Protein AF-A0A966SEE2-F1 (afdb_monomer_lite)

Structure (mmCIF, N/CA/C/O backbone):
data_AF-A0A966SEE2-F1
#
_entry.id   AF-A0A966SEE2-F1
#
loop_
_atom_site.group_PDB
_atom_site.id
_atom_site.type_symbol
_atom_site.label_atom_id
_atom_site.label_alt_id
_atom_site.label_comp_id
_atom_site.label_asym_id
_atom_site.label_entity_id
_atom_site.label_seq_id
_atom_site.pdbx_PDB_ins_code
_atom_site.Cartn_x
_atom_site.Cartn_y
_atom_site.Cartn_z
_atom_site.occupancy
_atom_site.B_iso_or_equiv
_atom_site.auth_seq_id
_atom_site.auth_comp_id
_atom_site.auth_asym_id
_atom_site.auth_atom_id
_atom_site.pdbx_PDB_model_num
ATOM 1 N N . MET A 1 1 ? 60.716 -47.779 -0.034 1.00 41.56 1 MET A N 1
ATOM 2 C CA . MET A 1 1 ? 61.072 -46.492 0.601 1.00 41.56 1 MET A CA 1
ATOM 3 C C . MET A 1 1 ? 59.772 -45.769 0.897 1.00 41.56 1 MET A C 1
ATOM 5 O O . MET A 1 1 ? 58.886 -45.776 0.057 1.00 41.56 1 MET A O 1
ATOM 9 N N . LYS A 1 2 ? 59.610 -45.333 2.145 1.00 42.62 2 LYS A N 1
ATOM 10 C CA . LYS A 1 2 ? 58.357 -44.870 2.750 1.00 42.62 2 LYS A CA 1
ATOM 11 C C . LYS A 1 2 ? 58.058 -43.431 2.310 1.00 42.62 2 LYS A C 1
ATOM 13 O O . LYS A 1 2 ? 58.946 -42.597 2.433 1.00 42.62 2 LYS A O 1
ATOM 18 N N . SER A 1 3 ? 56.814 -43.122 1.955 1.00 45.47 3 SER A N 1
ATOM 19 C CA . SER A 1 3 ? 56.219 -41.830 2.317 1.00 45.47 3 SER A CA 1
ATOM 20 C C . SER A 1 3 ? 54.745 -42.025 2.659 1.00 45.47 3 SER A C 1
ATOM 22 O O . SER A 1 3 ? 53.924 -42.379 1.819 1.00 45.47 3 SER A O 1
ATOM 24 N N . LEU A 1 4 ? 54.474 -41.851 3.946 1.00 46.97 4 LEU A N 1
ATOM 25 C CA . LEU A 1 4 ? 53.169 -41.686 4.570 1.00 46.97 4 LEU A CA 1
ATOM 26 C C . LEU A 1 4 ? 52.697 -40.229 4.363 1.00 46.97 4 LEU A C 1
ATOM 28 O O . LEU A 1 4 ? 53.529 -39.375 4.058 1.00 46.97 4 LEU A O 1
ATOM 32 N N . SER A 1 5 ? 51.431 -39.956 4.717 1.00 44.19 5 SER A N 1
ATOM 33 C CA . SER A 1 5 ? 50.828 -38.630 4.996 1.00 44.19 5 SER A CA 1
ATOM 34 C C . SER A 1 5 ? 50.173 -37.923 3.789 1.00 44.19 5 SER A C 1
ATOM 36 O O . SER A 1 5 ? 50.742 -37.915 2.710 1.00 44.19 5 SER A O 1
ATOM 38 N N . LEU A 1 6 ? 48.984 -37.307 3.846 1.00 39.53 6 LEU A N 1
ATOM 39 C CA . LEU A 1 6 ? 48.089 -36.918 4.942 1.00 39.53 6 LEU A CA 1
ATOM 40 C C . LEU A 1 6 ? 46.621 -37.053 4.497 1.00 39.53 6 LEU A C 1
ATOM 42 O O . LEU A 1 6 ? 46.258 -36.758 3.361 1.00 39.53 6 LEU A O 1
ATOM 46 N N . LEU A 1 7 ? 45.787 -37.426 5.462 1.00 46.94 7 LEU A N 1
ATOM 47 C CA . LEU A 1 7 ? 44.338 -37.293 5.469 1.00 46.94 7 LEU A CA 1
ATOM 48 C C . LEU A 1 7 ? 43.972 -35.793 5.415 1.00 46.94 7 LEU A C 1
ATOM 50 O O . LEU A 1 7 ? 44.240 -35.077 6.377 1.00 46.94 7 LEU A O 1
ATOM 54 N N . SER A 1 8 ? 43.347 -35.319 4.337 1.00 46.53 8 SER A N 1
ATOM 55 C CA . SER A 1 8 ? 42.680 -34.008 4.323 1.00 46.53 8 SER A CA 1
ATOM 56 C C . SER A 1 8 ? 41.181 -34.223 4.177 1.00 46.53 8 SER A C 1
ATOM 58 O O . SER A 1 8 ? 40.659 -34.499 3.101 1.00 46.53 8 SER A O 1
ATOM 60 N N . LEU A 1 9 ? 40.517 -34.145 5.325 1.00 44.22 9 LEU A N 1
ATOM 61 C CA . LEU A 1 9 ? 39.078 -34.177 5.522 1.00 44.22 9 LEU A CA 1
ATOM 62 C C . LEU A 1 9 ? 38.465 -32.915 4.882 1.00 44.22 9 LEU A C 1
ATOM 64 O O . LEU A 1 9 ? 38.566 -31.828 5.445 1.00 44.22 9 LEU A O 1
ATOM 68 N N . ALA A 1 10 ? 37.853 -33.022 3.702 1.00 48.19 10 ALA A N 1
ATOM 69 C CA . ALA A 1 10 ? 37.060 -31.923 3.151 1.00 48.19 10 ALA A CA 1
ATOM 70 C C . ALA A 1 10 ? 35.695 -31.903 3.858 1.00 48.19 10 ALA A C 1
ATOM 72 O O . ALA A 1 10 ? 34.784 -32.654 3.512 1.00 48.19 10 ALA A O 1
ATOM 73 N N . PHE A 1 11 ? 35.592 -31.087 4.909 1.00 49.91 11 PHE A N 1
ATOM 74 C CA . PHE A 1 11 ? 34.349 -30.825 5.626 1.00 49.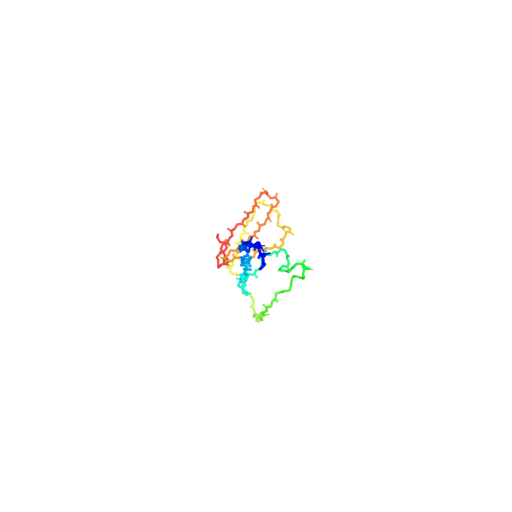91 11 PHE A CA 1
ATOM 75 C C . PHE A 1 11 ? 33.430 -29.943 4.767 1.00 49.91 11 PHE A C 1
ATOM 77 O O . PHE A 1 11 ? 33.854 -28.969 4.148 1.00 49.91 11 PHE A O 1
ATOM 84 N N . ILE A 1 12 ? 32.169 -30.348 4.714 1.00 54.28 12 ILE A N 1
ATOM 85 C CA . ILE A 1 12 ? 31.084 -29.842 3.877 1.00 54.28 12 ILE A CA 1
ATOM 86 C C . ILE A 1 12 ? 30.784 -28.365 4.160 1.00 54.28 12 ILE A C 1
ATOM 88 O O . ILE A 1 12 ? 30.581 -27.976 5.306 1.00 54.28 12 ILE A O 1
ATOM 92 N N . ALA A 1 13 ? 30.592 -27.586 3.098 1.00 48.44 13 ALA A N 1
ATOM 93 C CA . ALA A 1 13 ? 29.658 -26.467 3.113 1.00 48.44 13 ALA A CA 1
ATOM 94 C C . ALA A 1 13 ? 28.916 -26.438 1.773 1.00 48.44 13 ALA A C 1
ATOM 96 O O . ALA A 1 13 ? 29.253 -25.691 0.858 1.00 48.44 13 ALA A O 1
ATOM 97 N N . ALA A 1 14 ? 27.898 -27.292 1.645 1.00 55.97 14 ALA A N 1
ATOM 98 C CA . ALA A 1 14 ? 26.854 -27.082 0.656 1.00 55.97 14 ALA A CA 1
ATOM 99 C C . ALA A 1 14 ? 26.083 -25.825 1.083 1.00 55.97 14 ALA A C 1
ATOM 101 O O . ALA A 1 14 ? 25.125 -25.899 1.851 1.00 55.97 14 ALA A O 1
ATOM 102 N N . PHE A 1 15 ? 26.548 -24.655 0.643 1.00 62.03 15 PHE A N 1
ATOM 103 C CA . PHE A 1 15 ? 25.786 -23.419 0.750 1.00 62.03 15 PHE A CA 1
ATOM 104 C C . PHE A 1 15 ? 24.597 -23.562 -0.200 1.00 62.03 15 PHE A C 1
ATOM 106 O O . PHE A 1 15 ? 24.686 -23.265 -1.389 1.00 62.03 15 PHE A O 1
ATOM 113 N N . SER A 1 16 ? 23.507 -24.142 0.307 1.00 62.75 16 SER A N 1
ATOM 114 C CA . SER A 1 16 ? 22.255 -24.213 -0.433 1.00 62.75 16 SER A CA 1
ATOM 115 C C . SER A 1 16 ? 21.804 -22.778 -0.643 1.00 62.75 16 SER A C 1
ATOM 117 O O . SER A 1 16 ? 21.466 -22.082 0.314 1.00 62.75 16 SER A O 1
ATOM 119 N N . LEU A 1 17 ? 21.871 -22.322 -1.891 1.00 57.25 17 LEU A N 1
ATOM 120 C CA . LEU A 1 17 ? 21.341 -21.033 -2.288 1.00 57.25 17 LEU A CA 1
ATOM 121 C C . LEU A 1 17 ? 19.838 -21.070 -1.997 1.00 57.25 17 LEU A C 1
ATOM 123 O O . LEU A 1 17 ? 19.076 -21.700 -2.727 1.00 57.25 17 LEU A O 1
ATOM 127 N N . VAL A 1 18 ? 19.418 -20.446 -0.895 1.00 59.78 18 VAL A N 1
ATOM 128 C CA . VAL A 1 18 ? 18.001 -20.223 -0.611 1.00 59.78 18 VAL A CA 1
ATOM 129 C C . VAL A 1 18 ? 17.534 -19.196 -1.632 1.00 59.78 18 VAL A C 1
ATOM 131 O O . VAL A 1 18 ? 17.641 -17.990 -1.431 1.00 59.78 18 VAL A O 1
ATOM 134 N N . THR A 1 19 ? 17.067 -19.673 -2.780 1.00 52.12 19 THR A N 1
ATOM 135 C CA . THR A 1 19 ? 16.333 -18.840 -3.720 1.00 52.12 19 THR A CA 1
ATOM 136 C C . THR A 1 19 ? 14.964 -18.610 -3.101 1.00 52.12 19 THR A C 1
ATOM 138 O O . THR A 1 19 ? 14.090 -19.472 -3.193 1.00 52.12 19 THR A O 1
ATOM 141 N N . THR A 1 20 ? 14.762 -17.480 -2.420 1.00 54.47 20 THR A N 1
ATOM 142 C CA . THR A 1 20 ? 13.405 -17.057 -2.068 1.00 54.47 20 THR A CA 1
ATOM 143 C C . THR A 1 20 ? 12.706 -16.709 -3.374 1.00 54.47 20 THR A C 1
ATOM 145 O O . THR A 1 20 ? 12.908 -15.632 -3.935 1.00 54.47 20 THR A O 1
ATOM 148 N N . SER A 1 21 ? 11.940 -17.655 -3.906 1.00 55.72 21 SER A N 1
ATOM 149 C CA . SER A 1 21 ? 11.043 -17.440 -5.031 1.00 55.72 21 SER A CA 1
ATOM 150 C C . SER A 1 21 ? 9.903 -16.537 -4.560 1.00 55.72 21 SER A C 1
ATOM 152 O O . SER A 1 21 ? 8.860 -17.029 -4.136 1.00 55.72 21 SER A O 1
ATOM 154 N N . GLY A 1 22 ? 10.128 -15.221 -4.564 1.00 55.44 22 GLY A N 1
ATOM 155 C CA . GLY A 1 22 ? 9.044 -14.248 -4.464 1.00 55.44 22 GLY A CA 1
ATOM 156 C C . GLY A 1 22 ? 8.093 -14.486 -5.632 1.00 55.44 22 GLY A C 1
ATOM 157 O O . GLY A 1 22 ? 8.535 -14.555 -6.782 1.00 55.44 22 GLY A O 1
ATOM 158 N N . SER A 1 23 ? 6.812 -14.700 -5.342 1.00 60.75 23 SER A N 1
ATOM 159 C CA . SER A 1 23 ? 5.805 -14.897 -6.384 1.00 60.75 23 SER A CA 1
ATOM 160 C C . SER A 1 23 ? 5.724 -13.629 -7.239 1.00 60.75 23 SER A C 1
ATOM 162 O O . SER A 1 23 ? 5.925 -12.531 -6.731 1.00 60.75 23 SER A O 1
ATOM 164 N N . ALA A 1 24 ? 5.377 -13.736 -8.525 1.00 61.28 24 ALA A N 1
ATOM 165 C CA . ALA A 1 24 ? 5.217 -12.577 -9.420 1.00 61.28 24 ALA A CA 1
ATOM 166 C C . ALA A 1 24 ? 4.156 -11.555 -8.940 1.00 61.28 24 ALA A C 1
ATOM 168 O O . ALA A 1 24 ? 4.049 -10.461 -9.487 1.00 61.28 24 ALA A O 1
ATOM 169 N N . THR A 1 25 ? 3.368 -11.921 -7.927 1.00 73.81 25 THR A N 1
ATOM 170 C CA . THR A 1 25 ? 2.390 -11.082 -7.224 1.00 73.81 25 THR A CA 1
ATOM 171 C C . THR A 1 25 ? 2.964 -10.296 -6.043 1.00 73.81 25 THR A C 1
ATOM 173 O O . THR A 1 25 ? 2.254 -9.466 -5.480 1.00 73.81 25 THR A O 1
ATOM 176 N N . ASP A 1 26 ? 4.206 -10.560 -5.635 1.00 89.50 26 ASP A N 1
ATOM 177 C CA . ASP A 1 26 ? 4.822 -9.902 -4.488 1.00 89.50 26 ASP A CA 1
ATOM 178 C C . ASP A 1 26 ? 5.442 -8.551 -4.888 1.00 89.50 26 ASP A C 1
ATOM 180 O O . ASP A 1 26 ? 6.103 -8.394 -5.914 1.00 89.50 26 ASP A O 1
ATOM 184 N N . TRP A 1 27 ? 5.255 -7.568 -4.017 1.00 92.44 27 TRP A N 1
ATOM 185 C CA . TRP A 1 27 ? 5.820 -6.228 -4.048 1.00 92.44 27 TRP A CA 1
ATOM 186 C C . TRP A 1 27 ? 6.540 -5.966 -2.723 1.00 92.44 27 TRP A C 1
ATOM 188 O O . TRP A 1 27 ? 6.067 -5.225 -1.866 1.00 92.44 27 TRP A O 1
ATOM 198 N N . ALA A 1 28 ? 7.663 -6.639 -2.497 1.00 91.25 28 ALA A N 1
ATOM 199 C CA . ALA A 1 28 ? 8.204 -6.811 -1.146 1.00 91.25 28 ALA A CA 1
ATOM 200 C C . ALA A 1 28 ? 8.764 -5.542 -0.471 1.00 91.25 28 ALA A C 1
ATOM 202 O O . ALA A 1 28 ? 9.092 -5.582 0.712 1.00 91.25 28 ALA A O 1
ATOM 203 N N . GLN A 1 29 ? 8.908 -4.424 -1.186 1.00 89.56 29 GLN A N 1
ATOM 204 C CA . GLN A 1 29 ? 9.611 -3.247 -0.672 1.00 89.56 29 GLN A CA 1
ATOM 205 C C . GLN A 1 29 ? 9.066 -1.923 -1.205 1.00 89.56 29 GLN A C 1
ATOM 207 O O . GLN A 1 29 ? 8.278 -1.880 -2.154 1.00 89.56 29 GLN A O 1
ATOM 212 N N . TYR A 1 30 ? 9.555 -0.827 -0.614 1.00 86.81 30 TYR A N 1
ATOM 213 C CA . TYR A 1 30 ? 9.298 0.527 -1.093 1.00 86.81 30 TYR A CA 1
ATOM 214 C C . TYR A 1 30 ? 9.608 0.621 -2.588 1.00 86.81 30 TYR A C 1
ATOM 216 O O . TYR A 1 30 ? 10.707 0.291 -3.024 1.00 86.81 30 TYR A O 1
ATOM 224 N N . ARG A 1 31 ? 8.613 1.033 -3.381 1.00 88.88 31 ARG A N 1
ATOM 225 C CA . ARG A 1 31 ? 8.714 1.127 -4.849 1.00 88.88 31 ARG A CA 1
ATOM 226 C C . ARG A 1 31 ? 9.131 -0.170 -5.575 1.00 88.88 31 ARG A C 1
ATOM 228 O O . ARG A 1 31 ? 9.559 -0.109 -6.725 1.00 88.88 31 ARG A O 1
ATOM 235 N N . GLY A 1 32 ? 8.939 -1.332 -4.952 1.00 85.56 32 GLY A N 1
ATOM 236 C CA . GLY A 1 32 ? 8.926 -2.658 -5.587 1.00 85.56 32 GLY A CA 1
ATOM 237 C C . GLY A 1 32 ? 10.296 -3.258 -5.896 1.00 85.56 32 GLY A C 1
ATOM 238 O O . GLY A 1 32 ? 10.506 -4.449 -5.678 1.00 85.56 32 GLY A O 1
ATOM 239 N N . THR A 1 33 ? 11.249 -2.447 -6.346 1.00 85.75 33 THR A N 1
ATOM 240 C CA . THR A 1 33 ? 12.597 -2.875 -6.740 1.00 85.75 33 THR A CA 1
ATOM 241 C C . THR A 1 33 ? 13.666 -2.164 -5.917 1.00 85.75 33 THR A C 1
ATOM 243 O O . THR A 1 33 ? 13.422 -1.092 -5.373 1.00 85.75 33 THR A O 1
ATOM 246 N N . ALA A 1 34 ? 14.870 -2.740 -5.842 1.00 87.69 34 ALA A N 1
ATOM 247 C CA . ALA A 1 34 ? 15.974 -2.175 -5.058 1.00 87.69 34 ALA A CA 1
ATOM 248 C C . ALA A 1 34 ? 16.436 -0.792 -5.562 1.00 87.69 34 ALA A C 1
ATOM 250 O O . ALA A 1 34 ? 16.972 -0.000 -4.795 1.00 87.69 34 ALA A O 1
ATOM 251 N N . ASP A 1 35 ? 16.205 -0.487 -6.842 1.00 92.12 35 ASP A N 1
ATOM 252 C CA . ASP A 1 35 ? 16.450 0.829 -7.441 1.00 92.12 35 ASP A CA 1
ATOM 253 C C . ASP A 1 35 ? 15.242 1.780 -7.346 1.00 92.12 35 ASP A C 1
ATOM 255 O O . ASP A 1 35 ? 15.255 2.867 -7.919 1.00 92.12 35 ASP A O 1
ATOM 259 N N . LEU A 1 36 ? 14.209 1.382 -6.598 1.00 89.88 36 LEU A N 1
ATOM 260 C CA . LEU A 1 36 ? 13.066 2.198 -6.207 1.00 89.88 36 LEU A CA 1
ATOM 261 C C . LEU A 1 36 ? 12.257 2.765 -7.388 1.00 89.88 36 LEU A C 1
ATOM 263 O O . LEU A 1 36 ? 11.775 3.899 -7.334 1.00 89.88 36 LEU A O 1
ATOM 267 N N . ARG A 1 37 ? 12.064 1.995 -8.466 1.00 89.44 37 ARG A N 1
ATOM 268 C CA . ARG A 1 37 ? 11.385 2.498 -9.677 1.00 89.44 37 ARG A CA 1
ATOM 269 C C . ARG A 1 37 ? 9.889 2.714 -9.518 1.00 89.44 37 ARG A C 1
ATOM 271 O O . ARG A 1 37 ? 9.347 3.662 -10.077 1.00 89.44 37 ARG A O 1
ATOM 278 N N . GLY A 1 38 ? 9.210 1.842 -8.780 1.00 89.25 38 GLY A N 1
ATOM 279 C CA . GLY A 1 38 ? 7.762 1.924 -8.606 1.00 89.25 38 GLY A CA 1
ATOM 280 C C . GLY A 1 38 ? 6.961 1.509 -9.843 1.00 89.25 38 GLY A C 1
ATOM 281 O O . GLY A 1 38 ? 5.859 2.010 -10.037 1.00 89.25 38 GLY A O 1
ATOM 282 N N . VAL A 1 39 ? 7.501 0.628 -10.693 1.00 90.25 39 VAL A N 1
ATOM 283 C CA . VAL A 1 39 ? 6.836 0.183 -11.931 1.00 90.25 39 VAL A CA 1
ATOM 284 C C . VAL A 1 39 ? 6.197 -1.187 -11.729 1.00 90.25 39 VAL A C 1
ATOM 286 O O . VAL A 1 39 ? 6.898 -2.178 -11.533 1.00 90.25 39 VAL A O 1
ATOM 289 N N . ALA A 1 40 ? 4.866 -1.240 -11.782 1.00 88.06 40 ALA A N 1
ATOM 290 C CA . ALA A 1 40 ? 4.118 -2.490 -11.771 1.00 88.06 40 ALA A CA 1
ATOM 291 C C . ALA A 1 40 ? 3.971 -3.051 -13.185 1.00 88.06 40 ALA A C 1
ATOM 293 O O . ALA A 1 40 ? 3.648 -2.327 -14.127 1.00 88.06 40 ALA A O 1
ATOM 294 N N . SER A 1 41 ? 4.206 -4.354 -13.323 1.00 83.00 41 SER A N 1
ATOM 295 C CA . SER A 1 41 ? 3.927 -5.081 -14.560 1.00 83.00 41 SER A CA 1
ATOM 296 C C . SER A 1 41 ? 2.470 -5.528 -14.548 1.00 83.00 41 SER A C 1
ATOM 298 O O . SER A 1 41 ? 2.016 -6.130 -13.580 1.00 83.00 41 SER A O 1
ATOM 300 N N . GLY A 1 42 ? 1.723 -5.237 -15.608 1.00 85.00 42 GLY A N 1
ATOM 301 C CA . GLY A 1 42 ? 0.325 -5.642 -15.718 1.00 85.00 42 GLY A CA 1
ATOM 302 C C . GLY A 1 42 ? -0.467 -4.730 -16.641 1.00 85.00 42 GLY A C 1
ATOM 303 O O . GLY A 1 42 ? -0.088 -3.588 -16.895 1.00 85.00 42 GLY A O 1
ATOM 304 N N . LYS A 1 43 ? -1.579 -5.246 -17.160 1.00 89.44 43 LYS A N 1
ATOM 305 C CA . LYS A 1 43 ? -2.536 -4.452 -17.928 1.00 89.44 43 LYS A CA 1
ATOM 306 C C . LYS A 1 43 ? -3.628 -3.966 -16.983 1.00 89.44 43 LYS A C 1
ATOM 308 O O . LYS A 1 43 ? -4.286 -4.781 -16.343 1.00 89.44 43 LYS A O 1
ATOM 313 N N . LEU A 1 44 ? -3.827 -2.654 -16.918 1.00 89.88 44 LEU A N 1
ATOM 314 C CA . LEU A 1 44 ? -4.959 -2.074 -16.200 1.00 89.88 44 LEU A CA 1
ATOM 315 C C . LEU A 1 44 ? -6.253 -2.277 -16.995 1.00 89.88 44 LEU A C 1
ATOM 317 O O . LEU A 1 44 ? -6.250 -2.288 -18.230 1.00 89.88 44 LEU A O 1
ATOM 321 N N . ALA A 1 45 ? -7.361 -2.433 -16.275 1.00 90.25 45 ALA A N 1
ATOM 322 C CA . ALA A 1 45 ? -8.688 -2.407 -16.870 1.00 90.25 45 ALA A CA 1
ATOM 323 C C . ALA A 1 45 ? -9.016 -0.999 -17.400 1.00 90.25 45 ALA A C 1
ATOM 325 O O . ALA A 1 45 ? -8.449 -0.003 -16.952 1.00 90.25 45 ALA A O 1
ATOM 326 N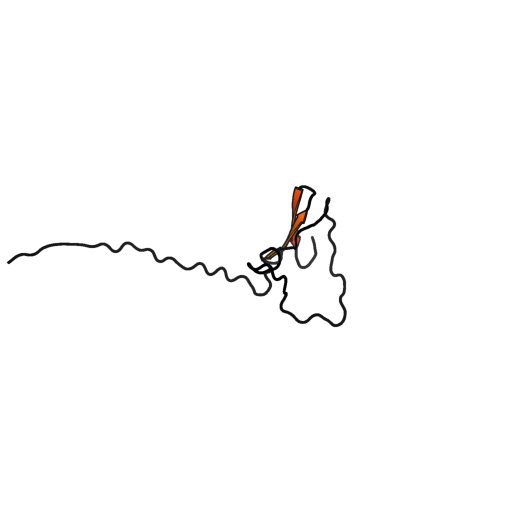 N . SER A 1 46 ? -9.947 -0.910 -18.353 1.00 94.69 46 SER A N 1
ATOM 327 C CA . SER A 1 46 ? -10.416 0.372 -18.903 1.00 94.69 46 SER A CA 1
ATOM 328 C C . SER A 1 46 ? -11.236 1.199 -17.908 1.00 94.69 46 SER A C 1
ATOM 330 O O . SER A 1 46 ? -11.400 2.398 -18.106 1.00 94.69 46 SER A O 1
ATOM 332 N N . GLN A 1 47 ? -11.749 0.564 -16.853 1.00 95.62 47 GLN A N 1
ATOM 333 C CA . GLN A 1 47 ? -12.446 1.192 -15.738 1.00 95.62 47 GLN A CA 1
ATOM 334 C C . GLN A 1 47 ? -11.947 0.560 -14.435 1.00 95.62 47 GLN A C 1
ATOM 336 O O . GLN A 1 47 ? -11.702 -0.647 -14.392 1.00 95.62 47 GLN A O 1
ATOM 341 N N . LEU A 1 48 ? -11.768 1.379 -13.398 1.00 95.38 48 LEU A N 1
ATOM 342 C CA . LEU A 1 48 ? -11.316 0.949 -12.077 1.00 95.38 48 LEU A CA 1
ATOM 343 C C . LEU A 1 48 ? -12.440 1.142 -11.063 1.00 95.38 48 LEU A C 1
ATOM 345 O O . LEU A 1 48 ? -13.027 2.222 -11.004 1.00 95.38 48 LEU A O 1
ATOM 349 N N . ASP A 1 49 ? -12.664 0.125 -10.235 1.00 95.88 49 ASP A N 1
ATOM 350 C CA . ASP A 1 49 ? -13.590 0.175 -9.106 1.00 95.88 49 ASP A CA 1
ATOM 351 C C . ASP A 1 49 ? -12.807 0.100 -7.785 1.00 95.88 49 ASP A C 1
ATOM 353 O O . ASP A 1 49 ? -11.791 -0.594 -7.678 1.00 95.88 49 ASP A O 1
ATOM 357 N N . LEU A 1 50 ? -13.273 0.820 -6.760 1.00 96.19 50 LEU A N 1
ATOM 358 C CA . LEU A 1 50 ? -12.688 0.755 -5.420 1.00 96.19 50 LEU A CA 1
ATOM 359 C C . LEU A 1 50 ? -13.078 -0.570 -4.751 1.00 96.19 50 LEU A C 1
ATOM 361 O O . LEU A 1 50 ? -14.235 -0.754 -4.382 1.00 96.19 50 LEU A O 1
ATOM 365 N N . LEU A 1 51 ? -12.109 -1.469 -4.554 1.00 95.81 51 LEU A N 1
ATOM 366 C CA . LEU A 1 51 ? -12.359 -2.768 -3.915 1.00 95.81 51 LEU A CA 1
ATOM 367 C C . LEU A 1 51 ? -12.512 -2.660 -2.394 1.00 95.81 51 LEU A C 1
ATOM 369 O O . LEU A 1 51 ? -13.406 -3.272 -1.815 1.00 95.81 51 LEU A O 1
ATOM 373 N N . TRP A 1 52 ? -11.637 -1.895 -1.743 1.00 98.12 52 TRP A N 1
ATOM 374 C CA . TRP A 1 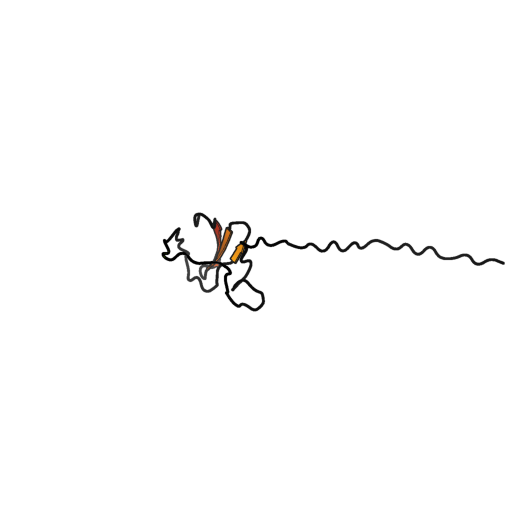52 ? -11.669 -1.674 -0.301 1.00 98.12 52 TRP A CA 1
ATOM 375 C C . TRP A 1 52 ? -10.901 -0.408 0.079 1.00 98.12 52 TRP A C 1
ATOM 377 O O . TRP A 1 52 ? -10.083 0.108 -0.685 1.00 98.12 52 TRP A O 1
ATOM 387 N N . SER A 1 53 ? -11.165 0.089 1.285 1.00 97.38 53 SER A N 1
ATOM 388 C CA . SER A 1 53 ? -10.407 1.165 1.914 1.00 97.38 53 SER A CA 1
ATOM 389 C C . SER A 1 53 ? -10.203 0.858 3.394 1.00 97.38 53 SER A C 1
ATOM 391 O O . SER A 1 53 ? -11.037 0.219 4.035 1.00 97.38 53 SER A O 1
ATOM 393 N N . PHE A 1 54 ? -9.073 1.309 3.930 1.00 97.12 54 PHE A N 1
ATOM 394 C CA . PHE A 1 54 ? -8.720 1.151 5.334 1.00 97.12 54 PHE A CA 1
ATOM 395 C C . PHE A 1 54 ? -8.211 2.488 5.873 1.00 97.12 54 PHE A C 1
ATOM 397 O O . PHE A 1 54 ? -7.434 3.174 5.206 1.00 97.12 54 PHE A O 1
ATOM 404 N N . LYS A 1 55 ? -8.659 2.872 7.072 1.00 97.31 55 LYS A N 1
ATOM 405 C CA . LYS A 1 55 ? -8.272 4.129 7.718 1.00 97.31 55 LYS A CA 1
ATOM 406 C C . LYS A 1 55 ? -7.231 3.862 8.803 1.00 97.31 55 LYS A C 1
ATOM 408 O O . LYS A 1 55 ? -7.534 3.202 9.792 1.00 97.31 55 LYS A O 1
ATOM 413 N N . THR A 1 56 ? -6.041 4.426 8.633 1.00 97.88 56 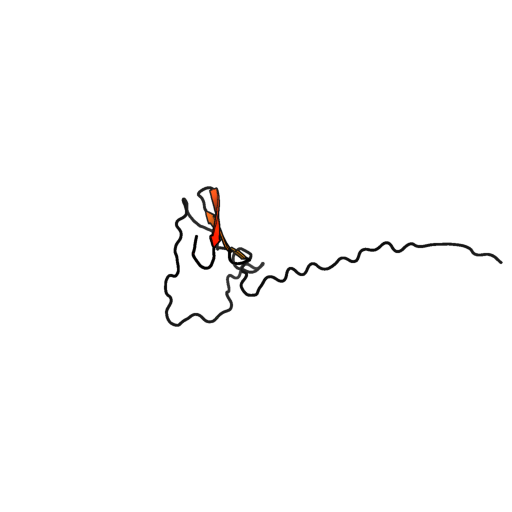THR A N 1
ATOM 414 C CA . THR A 1 56 ? -5.001 4.490 9.670 1.00 97.88 56 THR A CA 1
ATOM 415 C C . THR A 1 56 ? -5.292 5.607 10.678 1.00 97.88 56 THR A C 1
ATOM 417 O O . THR A 1 56 ? -6.137 6.477 10.439 1.00 97.88 56 THR A O 1
ATOM 420 N N . GLY A 1 57 ? -4.601 5.593 11.818 1.00 97.88 57 GLY A N 1
ATOM 421 C CA . GLY A 1 57 ? -4.676 6.648 12.830 1.00 97.88 57 GLY A CA 1
ATOM 422 C C . GLY A 1 57 ? -3.868 7.899 12.470 1.00 97.88 57 GLY A C 1
ATOM 423 O O . GLY A 1 57 ? -4.220 8.992 12.912 1.00 97.88 57 GLY A O 1
ATOM 424 N N . GLY A 1 58 ? -2.830 7.764 11.639 1.00 98.19 58 GLY A N 1
ATOM 425 C CA . GLY A 1 58 ? -1.973 8.865 11.193 1.00 98.19 58 GLY A CA 1
ATOM 426 C C . GLY A 1 58 ? -1.693 8.869 9.684 1.00 98.19 58 GLY A C 1
ATOM 427 O O . GLY A 1 58 ? -2.105 7.952 8.963 1.00 98.19 58 GLY A O 1
ATOM 428 N N . PRO A 1 59 ? -0.984 9.895 9.173 1.00 98.06 59 PRO A N 1
ATOM 429 C CA . PRO A 1 59 ? -0.537 9.951 7.782 1.00 98.06 59 PRO A CA 1
ATOM 430 C C . PRO A 1 59 ? 0.231 8.701 7.330 1.00 98.06 59 PRO A C 1
ATOM 432 O O . PRO A 1 59 ? 1.040 8.153 8.074 1.00 98.06 59 PRO A O 1
ATOM 435 N N . VAL A 1 60 ? 0.023 8.288 6.079 1.00 95.75 60 VAL A N 1
ATOM 436 C CA . VAL A 1 60 ? 0.819 7.252 5.403 1.00 95.75 60 VAL A CA 1
ATOM 437 C C . VAL A 1 60 ? 1.724 7.942 4.385 1.00 95.75 60 VAL A C 1
ATOM 439 O O . VAL A 1 60 ? 1.236 8.567 3.445 1.00 95.75 60 VAL A O 1
ATOM 442 N N . LYS A 1 61 ? 3.044 7.856 4.582 1.00 92.06 61 LYS A N 1
ATOM 443 C CA . LYS A 1 61 ? 4.050 8.513 3.719 1.00 92.06 61 LYS A CA 1
ATOM 444 C C . LYS A 1 61 ? 4.804 7.551 2.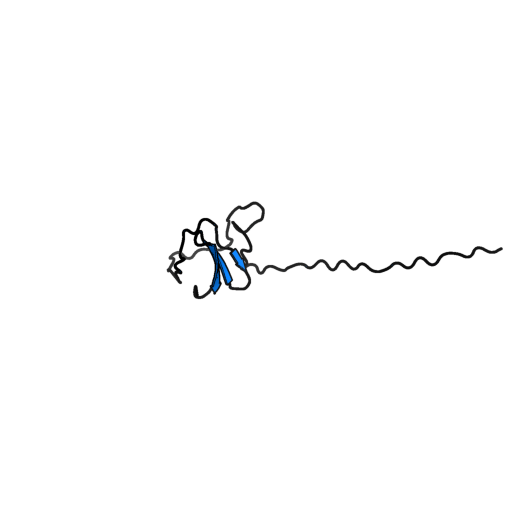800 1.00 92.06 61 LYS A C 1
ATOM 446 O O . LYS A 1 61 ? 5.355 7.976 1.786 1.00 92.06 61 LYS A O 1
ATOM 451 N N . SER A 1 62 ? 4.857 6.271 3.163 1.00 86.56 62 SER A N 1
ATOM 452 C CA . SER A 1 62 ? 5.544 5.235 2.387 1.00 86.56 62 SER A CA 1
ATOM 453 C C . SER A 1 62 ? 4.591 4.543 1.408 1.00 86.56 62 SER A C 1
ATOM 455 O O . SER A 1 62 ? 3.376 4.562 1.596 1.00 86.56 62 SER A O 1
ATOM 457 N N . SER A 1 63 ? 5.135 3.900 0.370 1.00 90.06 63 SER A N 1
ATOM 458 C CA . SER A 1 63 ? 4.361 2.959 -0.449 1.00 90.06 63 SER A CA 1
ATOM 459 C C . SER A 1 63 ? 4.143 1.650 0.312 1.00 90.06 63 SER A C 1
ATOM 461 O O . SER A 1 63 ? 5.019 1.235 1.071 1.00 90.06 63 SER A O 1
ATOM 463 N N . ALA A 1 64 ? 3.032 0.963 0.051 1.00 93.12 64 ALA A N 1
ATOM 464 C CA . ALA A 1 64 ? 2.781 -0.355 0.624 1.00 93.12 64 ALA A CA 1
ATOM 465 C C . ALA A 1 64 ? 3.774 -1.414 0.111 1.00 93.12 64 ALA A C 1
ATOM 467 O O . ALA A 1 64 ? 4.246 -1.330 -1.027 1.00 93.12 64 ALA A O 1
ATOM 468 N N . ALA A 1 65 ? 4.043 -2.423 0.941 1.00 94.94 65 ALA A N 1
ATOM 469 C CA . ALA A 1 65 ? 4.676 -3.671 0.523 1.00 94.94 65 ALA A CA 1
ATOM 470 C C . ALA A 1 65 ? 3.628 -4.791 0.488 1.00 94.94 65 ALA A C 1
ATOM 472 O O . ALA A 1 65 ? 2.745 -4.827 1.338 1.00 94.94 65 ALA A O 1
ATOM 473 N N . ILE A 1 66 ? 3.705 -5.697 -0.483 1.00 94.69 66 ILE A N 1
ATOM 474 C CA . ILE A 1 66 ? 2.755 -6.798 -0.659 1.00 94.69 66 ILE A CA 1
ATOM 475 C C . ILE A 1 66 ? 3.535 -8.103 -0.690 1.00 94.69 66 ILE A C 1
ATOM 477 O O . ILE A 1 66 ? 4.374 -8.282 -1.563 1.00 94.69 66 ILE A O 1
ATOM 481 N N . VAL A 1 67 ? 3.289 -9.012 0.246 1.00 94.31 67 VAL A N 1
ATOM 482 C CA . VAL A 1 67 ? 3.925 -10.339 0.245 1.00 94.31 67 VAL A CA 1
ATOM 483 C C . VAL A 1 67 ? 2.947 -11.348 0.811 1.00 94.31 67 VAL A C 1
ATOM 485 O O . VAL A 1 67 ? 2.306 -11.091 1.833 1.00 94.31 67 VAL A O 1
ATOM 488 N N . GLY A 1 68 ? 2.821 -12.503 0.156 1.00 92.81 68 GLY A N 1
ATOM 489 C CA . GLY A 1 68 ? 2.058 -13.625 0.710 1.00 92.81 68 GLY A CA 1
ATOM 490 C C . GLY A 1 68 ? 0.593 -13.279 0.999 1.00 92.81 68 GLY A C 1
ATOM 491 O O . GLY A 1 68 ? 0.056 -13.673 2.031 1.00 92.81 68 GLY A O 1
ATOM 492 N N . GLY A 1 69 ? -0.037 -12.491 0.122 1.00 94.56 69 GLY A N 1
ATOM 493 C CA . GLY A 1 69 ? -1.448 -12.104 0.241 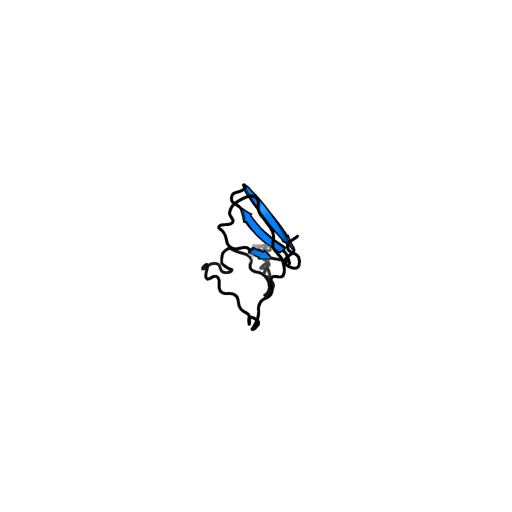1.00 94.56 69 GLY A CA 1
ATOM 494 C C . GLY A 1 69 ? -1.746 -11.011 1.273 1.00 94.56 69 GLY A C 1
ATOM 495 O O . GLY A 1 69 ? -2.917 -10.716 1.505 1.00 94.56 69 GLY A O 1
ATOM 496 N N . ASN A 1 70 ? -0.721 -10.391 1.861 1.00 96.31 70 ASN A N 1
ATOM 497 C CA . ASN A 1 70 ? -0.865 -9.293 2.815 1.00 96.31 70 ASN A CA 1
ATOM 498 C C . ASN A 1 70 ? -0.271 -7.997 2.265 1.00 96.31 70 ASN A C 1
ATOM 500 O O . ASN A 1 70 ? 0.701 -8.027 1.512 1.00 96.31 70 ASN A O 1
ATOM 504 N N . VAL A 1 71 ? -0.848 -6.872 2.676 1.00 96.44 71 VAL A N 1
ATOM 505 C CA . VAL A 1 71 ? -0.410 -5.506 2.397 1.00 96.44 71 VAL A CA 1
ATOM 506 C C . VAL A 1 71 ? 0.099 -4.899 3.696 1.00 96.44 71 VAL A C 1
ATOM 508 O O . VAL A 1 71 ? -0.639 -4.801 4.673 1.00 96.44 71 VAL A O 1
ATOM 511 N N . PHE A 1 72 ? 1.350 -4.461 3.694 1.00 96.44 72 PHE A N 1
ATOM 512 C CA . PHE A 1 72 ? 2.013 -3.849 4.833 1.00 96.44 72 PHE A CA 1
ATOM 513 C C . PHE A 1 72 ? 2.128 -2.341 4.632 1.00 96.44 72 PHE A C 1
ATOM 515 O O . PHE A 1 72 ? 2.661 -1.884 3.615 1.00 96.44 72 PHE A O 1
ATOM 522 N N . VAL A 1 73 ? 1.636 -1.567 5.601 1.00 96.81 73 VAL A N 1
ATOM 523 C CA . VAL A 1 73 ? 1.581 -0.100 5.538 1.00 96.81 73 VAL A CA 1
ATOM 524 C C . VAL A 1 73 ? 2.029 0.499 6.865 1.00 96.81 73 VAL A C 1
ATOM 526 O O . VAL A 1 73 ? 1.417 0.249 7.898 1.00 96.81 73 VAL A O 1
ATOM 529 N N . GLY A 1 74 ? 3.094 1.299 6.846 1.00 96.00 74 GLY A N 1
ATOM 530 C CA . GLY A 1 74 ? 3.512 2.088 8.007 1.00 96.00 74 GLY A CA 1
ATOM 531 C C . GLY A 1 74 ? 2.767 3.419 8.073 1.00 96.00 74 GLY A C 1
ATOM 532 O O . GLY A 1 74 ? 2.564 4.063 7.038 1.00 96.00 74 GLY A O 1
ATOM 533 N N . SER A 1 75 ? 2.392 3.842 9.278 1.00 97.56 75 SER A N 1
ATOM 534 C CA . SER A 1 75 ? 1.748 5.130 9.529 1.00 97.56 75 SER A CA 1
ATOM 535 C C . SER A 1 75 ? 2.496 5.940 10.591 1.00 97.56 75 SER A C 1
ATOM 537 O O . SER A 1 75 ? 3.150 5.400 11.483 1.00 97.56 75 SER A O 1
ATOM 539 N N . ASP A 1 76 ? 2.375 7.262 10.496 1.00 98.12 76 ASP A N 1
ATOM 540 C CA . ASP A 1 76 ? 2.897 8.219 11.474 1.00 98.12 76 ASP A CA 1
ATOM 541 C C . ASP A 1 76 ? 2.194 8.118 12.850 1.00 98.12 76 ASP A C 1
ATOM 543 O O . ASP A 1 76 ? 2.619 8.776 13.796 1.00 98.12 76 ASP A O 1
ATOM 547 N N . ASP A 1 77 ? 1.147 7.294 12.998 1.00 98.00 77 ASP A N 1
ATOM 548 C CA . ASP A 1 77 ? 0.586 6.922 14.311 1.00 98.00 77 ASP A CA 1
ATOM 549 C C . ASP A 1 77 ? 1.455 5.932 15.108 1.00 98.00 77 ASP A C 1
ATOM 551 O O . ASP A 1 77 ? 1.120 5.592 16.243 1.00 98.00 77 ASP A O 1
ATOM 555 N N . GLY A 1 78 ? 2.581 5.497 14.537 1.00 97.88 78 GLY A N 1
ATOM 556 C CA . GLY A 1 78 ? 3.534 4.596 15.177 1.00 97.88 78 GLY A CA 1
ATOM 557 C C . GLY A 1 78 ? 3.253 3.113 14.937 1.00 97.88 78 GLY A C 1
ATOM 558 O O . GLY A 1 78 ? 3.986 2.280 15.471 1.00 97.88 78 GLY A O 1
ATOM 559 N N . PHE A 1 79 ? 2.245 2.764 14.131 1.00 97.69 79 PHE A N 1
ATOM 560 C CA . PHE A 1 79 ? 1.907 1.378 13.822 1.00 97.69 79 PHE A CA 1
ATOM 561 C C . PHE A 1 79 ? 2.305 0.959 12.400 1.00 97.69 79 PHE A C 1
ATOM 563 O O . PHE A 1 79 ? 2.265 1.729 11.435 1.00 97.69 79 PHE A O 1
ATOM 570 N N . LEU A 1 80 ? 2.662 -0.323 12.278 1.00 96.94 80 LEU A N 1
ATOM 571 C CA . LEU A 1 80 ? 2.737 -1.043 11.011 1.00 96.94 80 LEU A CA 1
ATOM 572 C C . LEU A 1 80 ? 1.479 -1.903 10.880 1.00 96.94 80 LEU A C 1
ATOM 574 O O . LEU A 1 80 ? 1.276 -2.846 11.643 1.00 96.94 80 LEU A O 1
ATOM 578 N N . TYR A 1 81 ? 0.647 -1.575 9.904 1.00 97.19 81 TYR A N 1
ATOM 579 C CA . TYR A 1 81 ? -0.562 -2.315 9.581 1.00 97.19 81 TYR A CA 1
ATOM 580 C C . TYR A 1 81 ? -0.235 -3.481 8.649 1.00 97.19 81 TYR A C 1
ATOM 582 O O . TYR A 1 81 ? 0.556 -3.322 7.720 1.00 97.19 81 TYR A O 1
ATOM 590 N N . SER A 1 82 ? -0.873 -4.628 8.881 1.00 97.75 82 SER A N 1
ATOM 591 C CA . SER A 1 82 ? -0.890 -5.782 7.978 1.00 97.75 82 SER A CA 1
ATOM 592 C C . SER A 1 82 ? -2.340 -6.065 7.620 1.00 97.75 82 SER A C 1
ATOM 594 O O . SER A 1 82 ? -3.118 -6.421 8.499 1.00 97.75 82 SER A O 1
ATOM 596 N N . LEU A 1 83 ? -2.691 -5.886 6.351 1.00 97.69 83 LEU A N 1
ATOM 597 C CA . LEU A 1 83 ? -4.056 -6.014 5.848 1.00 97.69 83 LEU A CA 1
ATOM 598 C C . LEU A 1 83 ? -4.125 -7.140 4.822 1.00 97.69 83 LEU A C 1
ATOM 600 O O . LEU A 1 83 ? -3.231 -7.267 3.985 1.00 97.69 83 LEU A O 1
ATOM 604 N N . ALA A 1 84 ? -5.201 -7.917 4.808 1.00 97.38 84 ALA A N 1
ATOM 605 C CA . ALA A 1 84 ? -5.410 -8.897 3.748 1.00 97.38 84 ALA A CA 1
ATOM 606 C C . ALA A 1 84 ? -5.592 -8.194 2.387 1.00 97.38 84 ALA A C 1
ATOM 608 O O . ALA A 1 84 ? -6.493 -7.372 2.223 1.00 97.38 84 ALA A O 1
ATOM 609 N N . LEU A 1 85 ? -4.797 -8.557 1.372 1.00 96.06 85 LEU A N 1
ATOM 610 C CA . LEU A 1 85 ? -4.822 -7.923 0.041 1.00 96.06 85 LEU A CA 1
ATOM 611 C C . LEU A 1 85 ? -6.207 -7.974 -0.619 1.00 96.06 85 LEU A C 1
ATOM 613 O O . LEU A 1 85 ? -6.604 -7.046 -1.322 1.00 96.06 85 LEU A O 1
ATOM 617 N N . ALA A 1 86 ? -6.951 -9.053 -0.381 1.00 96.12 86 ALA A N 1
ATOM 618 C CA . ALA A 1 86 ? -8.263 -9.262 -0.980 1.00 96.12 86 ALA A CA 1
ATOM 619 C C . ALA A 1 86 ? -9.375 -8.405 -0.350 1.00 96.12 86 ALA A C 1
ATOM 621 O O . ALA A 1 86 ? -10.377 -8.146 -1.010 1.00 96.12 86 ALA A O 1
ATOM 622 N N . THR A 1 87 ? -9.243 -8.000 0.917 1.00 97.38 87 THR A N 1
ATOM 623 C CA . THR A 1 87 ? -10.374 -7.447 1.687 1.00 97.38 87 THR A CA 1
ATOM 624 C C . THR A 1 87 ? -10.064 -6.169 2.460 1.00 97.38 87 THR A C 1
ATOM 626 O O . THR A 1 87 ? -11.004 -5.515 2.907 1.00 97.38 87 THR A O 1
ATOM 629 N N . GLY A 1 88 ? -8.790 -5.815 2.643 1.00 96.12 88 GLY A N 1
ATOM 630 C CA . GLY A 1 88 ? -8.370 -4.655 3.432 1.00 96.12 88 GLY A CA 1
ATOM 631 C C . GLY A 1 88 ? -8.644 -4.780 4.935 1.00 96.12 88 GLY A C 1
ATOM 632 O O . GLY A 1 88 ? -8.704 -3.756 5.612 1.00 96.12 88 GLY A O 1
ATOM 633 N N . LYS A 1 89 ? -8.864 -6.002 5.439 1.00 92.81 89 LYS A N 1
ATOM 634 C CA . LYS A 1 89 ? -9.117 -6.299 6.858 1.00 92.81 89 LYS A CA 1
ATOM 635 C C . LYS A 1 89 ? -7.858 -6.734 7.588 1.00 92.81 89 LYS A C 1
ATOM 637 O O . LYS A 1 89 ? -7.020 -7.399 6.936 1.00 92.81 89 LYS A O 1
#

pLDDT: mean 82.08, std 19.34, range [39.53, 98.19]

Sequence (89 aa):
MKSLSLLSLAFIAAFSLVTTSGSATDWAQYRGTADLRGVASGKLASQLDLLWSFKTGGPVKSSAAIVGGNVFVGSDDGFLYSLALATGK

Foldseek 3Di:
DDDDDDDDDPDDDPVPPPPPPFDLPWQADFLSDPVNVVDRDDDDDPDDDDQDDDDDPADFDTDWTGGPQWTWTDGPVGDIDIAGNRHRD

Radius of gyration: 23.87 Å; chains: 1; bounding box: 75×56×34 Å

Secondary structure (DSSP, 8-state):
-----------------------TT-B-STTSSTT------SPPPSS---------SS---SPPEEETTEEEEE-TTS-EEEEETTT--